Protein AF-A0A376U6Z9-F1 (afdb_monomer_lite)

Secondary structure (DSSP, 8-state):
----EEEE---TTSPEEEEE--TT--TTTTHHHHHTTTTSEEEEEPPPGGGG----

Organism: Escherichia coli (NCBI:txid562)

pLDDT: mean 82.3, std 13.62, range [43.59, 95.19]

Foldseek 3Di:
DDFDKDKDDAAPPAEEAEDEDDPPDALVPCPVVVVVVRRHIYIRTGDDPVVPCPDD

Radius of gyration: 13.15 Å; chains: 1; bounding box: 36×25×34 Å

Sequence (56 aa):
MILHAQAKHGKPGLPWLVFLHGFSGDCHEWQEVGEAFADYSRLYVDLPRSWWFGGD

InterPro domains:
  IPR029058 Alpha/Beta hydrolase fold [G3DSA:3.40.50.1820] (1-53)
  IPR029058 Alpha/Beta hydrolase fold [SSF53474] (8-52)

Structure (mmCIF, N/CA/C/O backbone):
data_AF-A0A376U6Z9-F1
#
_entry.id   AF-A0A376U6Z9-F1
#
loop_
_atom_site.group_PDB
_atom_site.id
_atom_site.type_symbol
_atom_site.label_atom_id
_atom_site.label_alt_id
_atom_site.label_comp_id
_atom_site.label_asym_id
_atom_site.label_entity_id
_atom_site.label_seq_id
_atom_site.pdbx_PDB_ins_code
_atom_site.Cartn_x
_atom_site.Cartn_y
_atom_site.Cartn_z
_atom_site.occupancy
_atom_site.B_iso_or_equiv
_atom_site.auth_seq_id
_atom_site.auth_comp_id
_atom_site.auth_asym_id
_atom_site.auth_atom_id
_atom_site.pdbx_PDB_model_num
ATOM 1 N N . MET A 1 1 ? 7.099 19.146 -1.370 1.00 59.84 1 MET A N 1
ATOM 2 C CA . MET A 1 1 ? 6.732 18.460 -2.628 1.00 59.84 1 MET A CA 1
ATOM 3 C C . MET A 1 1 ? 5.759 17.354 -2.257 1.00 59.84 1 MET A C 1
ATOM 5 O O . MET A 1 1 ? 6.058 16.631 -1.317 1.00 59.84 1 MET A O 1
ATOM 9 N N . ILE A 1 2 ? 4.593 17.282 -2.896 1.00 78.94 2 ILE A N 1
ATOM 10 C CA . ILE A 1 2 ? 3.580 16.242 -2.653 1.00 78.94 2 ILE A CA 1
ATOM 11 C C . ILE A 1 2 ? 3.402 15.436 -3.940 1.00 78.94 2 ILE A C 1
ATOM 13 O O . ILE A 1 2 ? 3.481 16.009 -5.026 1.00 78.94 2 ILE A O 1
ATOM 17 N N . LEU A 1 3 ? 3.227 14.121 -3.817 1.00 84.62 3 LEU A N 1
ATOM 18 C CA . LEU A 1 3 ? 2.946 13.250 -4.958 1.00 84.62 3 LEU A CA 1
ATOM 19 C C . LEU A 1 3 ? 1.450 13.294 -5.276 1.00 84.62 3 LEU A C 1
ATOM 21 O O . LEU A 1 3 ? 0.631 13.429 -4.364 1.00 84.62 3 LEU A O 1
ATOM 25 N N . HIS A 1 4 ? 1.099 13.198 -6.558 1.00 87.50 4 HIS A N 1
ATOM 26 C CA . HIS A 1 4 ? -0.296 13.034 -6.953 1.00 87.50 4 HIS A CA 1
ATOM 27 C C . HIS A 1 4 ? -0.760 11.641 -6.517 1.00 87.50 4 HIS A C 1
ATOM 29 O O . HIS A 1 4 ? -0.035 10.665 -6.691 1.00 87.50 4 HIS A O 1
ATOM 35 N N . ALA A 1 5 ? -1.925 11.550 -5.883 1.00 89.00 5 ALA A N 1
ATOM 36 C CA . ALA A 1 5 ? -2.445 10.285 -5.388 1.00 89.00 5 ALA A CA 1
ATOM 37 C C . ALA A 1 5 ? -3.970 10.313 -5.289 1.00 89.00 5 ALA A C 1
ATOM 39 O O . ALA A 1 5 ? -4.565 11.353 -5.000 1.00 89.00 5 ALA A O 1
ATOM 40 N N . GLN A 1 6 ? -4.594 9.150 -5.461 1.00 90.75 6 GLN A N 1
ATOM 41 C CA . GLN A 1 6 ? -6.012 8.940 -5.202 1.00 90.75 6 GLN A CA 1
ATOM 42 C C . GLN A 1 6 ? -6.196 8.282 -3.836 1.00 90.75 6 GLN A C 1
ATOM 44 O O . GLN A 1 6 ? -5.731 7.165 -3.603 1.00 90.75 6 GLN A O 1
ATOM 49 N N . ALA A 1 7 ? -6.888 8.970 -2.930 1.00 92.38 7 ALA A N 1
ATOM 50 C CA . ALA A 1 7 ? -7.227 8.448 -1.613 1.00 92.38 7 ALA A CA 1
ATOM 51 C C . ALA A 1 7 ? -8.641 7.858 -1.607 1.00 92.38 7 ALA A C 1
ATOM 53 O O . ALA A 1 7 ? -9.594 8.492 -2.062 1.00 92.38 7 ALA A O 1
ATOM 54 N N . LYS A 1 8 ? -8.789 6.666 -1.028 1.00 92.88 8 LYS A N 1
ATOM 55 C CA . LYS A 1 8 ? -10.080 6.049 -0.715 1.00 92.88 8 LYS A CA 1
ATOM 56 C C . LYS A 1 8 ? -10.146 5.730 0.767 1.00 92.88 8 LYS A C 1
ATOM 58 O O . LYS A 1 8 ? -9.308 5.004 1.296 1.00 92.88 8 LYS A O 1
ATOM 63 N N . HIS A 1 9 ? -11.156 6.263 1.440 1.00 93.25 9 HIS A N 1
ATOM 64 C CA . HIS A 1 9 ? -11.328 6.063 2.872 1.00 93.25 9 HIS A CA 1
ATOM 65 C C . HIS A 1 9 ? -11.997 4.718 3.159 1.00 93.25 9 HIS A C 1
ATOM 67 O O . HIS A 1 9 ? -13.014 4.378 2.558 1.00 93.25 9 HIS A O 1
ATOM 73 N N . GLY A 1 10 ? -11.397 3.962 4.074 1.00 92.19 10 GLY A N 1
ATOM 74 C CA . GLY A 1 10 ? -11.985 2.767 4.670 1.00 92.19 10 GLY A CA 1
ATOM 75 C C . GLY A 1 10 ? -12.510 3.058 6.074 1.00 92.19 10 GLY A C 1
ATOM 76 O O . GLY A 1 10 ? -12.830 4.197 6.422 1.00 92.19 10 GLY A O 1
ATOM 77 N N . LYS A 1 11 ? -12.572 2.024 6.912 1.00 94.00 11 LYS A N 1
ATOM 78 C CA . LYS A 1 11 ? -13.004 2.142 8.304 1.00 94.00 11 LYS A CA 1
ATOM 79 C C . LYS A 1 11 ? -11.966 2.916 9.134 1.00 94.00 11 LYS A C 1
ATOM 81 O O . LYS A 1 11 ? -10.760 2.690 8.992 1.00 94.00 11 LYS A O 1
ATOM 86 N N . PRO A 1 12 ? -12.410 3.806 10.035 1.00 89.75 12 PRO A N 1
ATOM 87 C CA . PRO A 1 12 ? -11.512 4.513 10.938 1.00 89.75 12 PRO A CA 1
ATOM 88 C C . PRO A 1 12 ? -10.821 3.536 11.900 1.00 89.75 12 PRO A C 1
ATOM 90 O O . PRO A 1 12 ? -11.423 2.566 12.357 1.00 89.75 12 PRO A O 1
ATOM 93 N N . GLY A 1 13 ? -9.552 3.804 12.218 1.00 92.81 13 GLY A N 1
ATOM 94 C CA . GLY A 1 13 ? -8.747 2.988 13.137 1.00 92.81 13 GLY A CA 1
ATOM 95 C C . GLY A 1 13 ? -7.984 1.831 12.484 1.00 92.81 13 GLY A C 1
ATOM 96 O O . GLY A 1 13 ? -7.116 1.251 13.132 1.00 92.81 13 GLY A O 1
ATOM 97 N N . LEU A 1 14 ? -8.245 1.525 11.209 1.00 91.31 14 LEU A N 1
ATOM 98 C CA . LEU A 1 14 ? -7.434 0.593 10.424 1.00 91.31 14 LEU A CA 1
ATOM 99 C C . LEU A 1 14 ? -6.277 1.318 9.712 1.00 91.31 14 LEU A C 1
ATOM 101 O O . LEU A 1 14 ? -6.398 2.506 9.392 1.00 91.31 14 LEU A O 1
ATOM 105 N N . PRO A 1 15 ? -5.140 0.633 9.474 1.00 94.31 15 PRO A N 1
ATOM 106 C CA . PRO A 1 15 ? -3.992 1.232 8.805 1.00 94.31 15 PRO A CA 1
ATOM 107 C C . PRO A 1 15 ? -4.294 1.575 7.341 1.00 94.31 15 PRO A C 1
ATOM 109 O O . PRO A 1 15 ? -5.246 1.075 6.739 1.00 94.31 15 PRO A O 1
ATOM 112 N N . TRP A 1 16 ? -3.448 2.426 6.765 1.00 95.06 16 TRP A N 1
ATOM 113 C CA . TRP A 1 16 ? -3.513 2.782 5.352 1.00 95.06 16 TRP A CA 1
ATOM 114 C C . TRP A 1 16 ? -2.688 1.816 4.505 1.00 95.06 16 TRP A C 1
ATOM 116 O O . TRP A 1 16 ? -1.545 1.508 4.842 1.00 95.06 16 TRP A O 1
ATOM 126 N N . LEU A 1 17 ? -3.252 1.387 3.381 1.00 94.00 17 LEU A N 1
ATOM 127 C CA . LEU A 1 17 ? -2.553 0.654 2.334 1.00 94.00 17 LEU A CA 1
ATOM 128 C C . LEU A 1 17 ? -2.097 1.646 1.263 1.00 94.00 17 LEU A C 1
ATOM 130 O O . LEU A 1 17 ? -2.920 2.321 0.646 1.00 94.00 17 LEU A O 1
ATOM 134 N N . VAL A 1 18 ? -0.788 1.756 1.057 1.00 93.62 18 VAL A N 1
ATOM 135 C CA . VAL A 1 18 ? -0.198 2.667 0.069 1.00 93.62 18 VAL A CA 1
ATOM 136 C C . VAL A 1 18 ? 0.308 1.845 -1.107 1.00 93.62 18 VAL A C 1
ATOM 138 O O . VAL A 1 18 ? 1.192 1.008 -0.940 1.00 93.62 18 VAL A O 1
ATOM 141 N N . PHE A 1 19 ? -0.255 2.087 -2.286 1.00 89.69 19 PHE A N 1
ATOM 142 C CA . PHE A 1 19 ? 0.076 1.382 -3.517 1.00 89.69 19 PHE A CA 1
ATOM 143 C C . PHE A 1 19 ? 0.902 2.282 -4.427 1.00 89.69 19 PHE A C 1
ATOM 145 O O . PHE A 1 19 ? 0.519 3.420 -4.709 1.00 89.69 19 PHE A O 1
ATOM 152 N N . LEU A 1 20 ? 2.029 1.745 -4.887 1.00 89.19 20 LEU A N 1
ATOM 153 C CA . LEU A 1 20 ? 2.939 2.386 -5.828 1.00 89.19 20 LEU A CA 1
ATOM 154 C C . LEU A 1 20 ? 2.934 1.569 -7.121 1.00 89.19 20 LEU A C 1
ATOM 156 O O . LEU A 1 20 ? 3.123 0.352 -7.077 1.00 89.19 20 LEU A O 1
ATOM 160 N N . HIS A 1 21 ? 2.702 2.226 -8.253 1.00 83.88 21 HIS A N 1
ATOM 161 C CA . HIS A 1 21 ? 2.723 1.569 -9.557 1.00 83.88 21 HIS A CA 1
ATOM 162 C C . HIS A 1 21 ? 4.159 1.277 -10.026 1.00 83.88 21 HIS A C 1
ATOM 164 O O . HIS A 1 21 ? 5.124 1.908 -9.582 1.00 83.88 21 HIS A O 1
ATOM 170 N N . GLY A 1 22 ? 4.301 0.314 -10.934 1.00 78.75 22 GLY A N 1
ATOM 171 C CA . GLY A 1 22 ? 5.565 -0.063 -11.559 1.00 78.75 22 GLY A CA 1
ATOM 172 C C . GLY A 1 22 ? 6.014 0.899 -12.667 1.00 78.75 22 GLY A C 1
ATOM 173 O O . GLY A 1 22 ? 5.419 1.953 -12.910 1.00 78.75 22 GLY A O 1
ATOM 174 N N . PHE A 1 23 ? 7.096 0.542 -13.366 1.00 68.88 23 PHE A N 1
ATOM 175 C CA . PHE A 1 23 ? 7.628 1.341 -14.475 1.00 68.88 23 PHE A CA 1
ATOM 176 C C . PHE A 1 23 ? 6.595 1.500 -15.599 1.00 68.88 23 PHE A C 1
ATOM 178 O O . PHE A 1 23 ? 6.003 0.523 -16.045 1.00 68.88 23 PHE A O 1
ATOM 185 N N . SER A 1 24 ? 6.405 2.739 -16.070 1.00 71.88 24 SER A N 1
ATOM 186 C CA . SER A 1 24 ? 5.383 3.119 -17.061 1.00 71.88 24 SER A CA 1
ATOM 187 C C . SER A 1 24 ? 3.918 2.895 -16.635 1.00 71.88 24 SER A C 1
ATOM 189 O O . SER A 1 24 ? 3.024 3.107 -17.457 1.00 71.88 24 SER A O 1
ATOM 191 N N . GLY A 1 25 ? 3.669 2.502 -15.384 1.00 73.88 25 GLY A N 1
ATOM 192 C CA . GLY A 1 25 ? 2.325 2.364 -14.824 1.00 73.88 25 GLY A CA 1
ATOM 193 C C . GLY A 1 25 ? 1.698 3.698 -14.411 1.00 73.88 25 GLY A C 1
ATOM 194 O O . GLY A 1 25 ? 2.301 4.766 -14.550 1.00 73.88 25 GLY A O 1
ATOM 195 N N . ASP A 1 26 ? 0.479 3.606 -13.889 1.00 74.50 26 ASP A N 1
ATOM 196 C CA . ASP A 1 26 ? -0.276 4.696 -13.275 1.00 74.50 26 ASP A CA 1
ATOM 197 C C . ASP A 1 26 ? -1.017 4.195 -12.019 1.00 74.50 26 ASP A C 1
ATOM 199 O O . ASP A 1 26 ? -0.996 3.006 -11.683 1.00 74.50 26 ASP A O 1
ATOM 203 N N . CYS A 1 27 ? -1.696 5.092 -11.307 1.00 78.12 27 CYS A N 1
ATOM 204 C CA . CYS A 1 27 ? -2.469 4.756 -10.114 1.00 78.12 27 CYS A CA 1
ATOM 205 C C . CYS A 1 27 ? -3.632 3.762 -10.323 1.00 78.12 27 CYS A C 1
ATOM 207 O O . CYS A 1 27 ? -4.255 3.393 -9.325 1.00 78.12 27 CYS A O 1
ATOM 209 N N . HIS A 1 28 ? -3.945 3.308 -11.544 1.00 78.62 28 HIS A N 1
ATOM 210 C CA . HIS A 1 28 ? -4.969 2.284 -11.784 1.00 78.62 28 HIS A CA 1
ATOM 211 C C . HIS A 1 28 ? -4.436 0.856 -11.636 1.00 78.62 28 HIS A C 1
ATOM 213 O O . HIS A 1 28 ? -5.228 -0.043 -11.356 1.00 78.62 28 HIS A O 1
ATOM 219 N N . GLU A 1 29 ? -3.120 0.644 -11.750 1.00 82.00 29 GLU A N 1
ATOM 220 C CA . GLU A 1 29 ? -2.499 -0.692 -11.772 1.00 82.00 29 GLU A CA 1
ATOM 221 C C . GLU A 1 29 ? -2.899 -1.556 -10.566 1.00 82.00 29 GLU A C 1
ATOM 223 O O . GLU A 1 29 ? -3.186 -2.743 -10.699 1.00 82.00 29 GLU A O 1
ATOM 228 N N . TRP A 1 30 ? -2.987 -0.940 -9.386 1.00 86.69 30 TRP A N 1
ATOM 229 C CA . TRP A 1 30 ? -3.311 -1.633 -8.139 1.00 86.69 30 TRP A CA 1
ATOM 230 C C . TRP A 1 30 ? -4.756 -1.456 -7.675 1.00 86.69 30 TRP A C 1
ATOM 232 O O . TRP A 1 30 ? -5.100 -1.956 -6.604 1.00 86.69 30 TRP A O 1
ATOM 242 N N . GLN A 1 31 ? -5.620 -0.771 -8.432 1.00 85.69 31 GLN A N 1
ATOM 243 C CA . GLN A 1 31 ? -6.989 -0.510 -7.974 1.00 85.69 31 GLN A CA 1
ATOM 244 C C . GLN A 1 31 ? -7.809 -1.786 -7.828 1.00 85.69 31 GLN A C 1
ATOM 246 O O . GLN A 1 31 ? -8.483 -1.942 -6.818 1.00 85.69 31 GLN A O 1
ATOM 251 N N . GLU A 1 32 ? -7.726 -2.724 -8.771 1.00 89.25 32 GLU A N 1
ATOM 252 C CA . GLU A 1 32 ? -8.493 -3.975 -8.694 1.00 89.25 32 GLU A CA 1
ATOM 253 C C . GLU A 1 32 ? -8.143 -4.781 -7.432 1.00 89.25 32 GLU A C 1
ATOM 255 O O . GLU A 1 32 ? -9.026 -5.213 -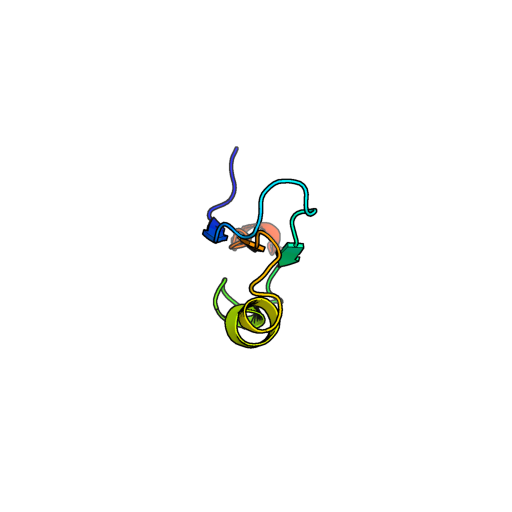6.689 1.00 89.25 32 GLU A O 1
ATOM 260 N N . VAL A 1 33 ? -6.848 -4.899 -7.128 1.00 88.94 33 VAL A N 1
ATOM 261 C CA . VAL A 1 33 ? -6.362 -5.579 -5.919 1.00 88.94 33 VAL A CA 1
ATOM 262 C C . VAL A 1 33 ? -6.699 -4.776 -4.660 1.00 88.94 33 VAL A C 1
ATOM 264 O O . VAL A 1 33 ? -7.120 -5.343 -3.655 1.00 88.94 33 VAL A O 1
ATOM 267 N N . GLY A 1 34 ? -6.535 -3.453 -4.693 1.00 87.19 34 GLY A N 1
ATOM 268 C CA . GLY A 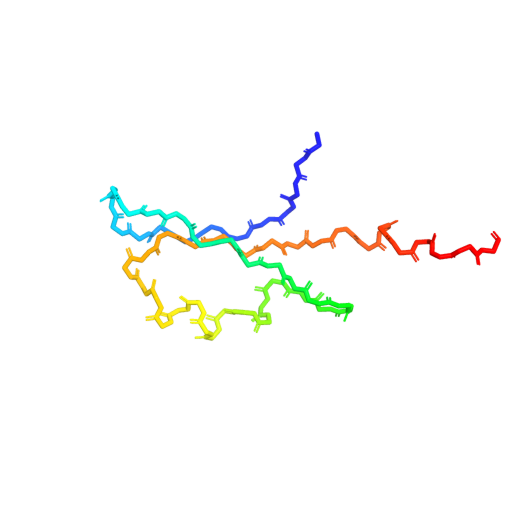1 34 ? -6.785 -2.576 -3.553 1.00 87.19 34 GLY A CA 1
ATOM 269 C C . GLY A 1 34 ? -8.267 -2.469 -3.186 1.00 87.19 34 GLY A C 1
ATOM 270 O O . GLY A 1 34 ? -8.600 -2.388 -2.003 1.00 87.19 34 GLY A O 1
ATOM 271 N N . GLU A 1 35 ? -9.183 -2.536 -4.155 1.00 89.94 35 GLU A N 1
ATOM 272 C CA . GLU A 1 35 ? -10.624 -2.550 -3.887 1.00 89.94 35 GLU A CA 1
ATOM 273 C C . GLU A 1 35 ? -11.089 -3.815 -3.162 1.00 89.94 35 GLU A C 1
ATOM 275 O O . GLU A 1 35 ? -12.058 -3.745 -2.406 1.00 89.94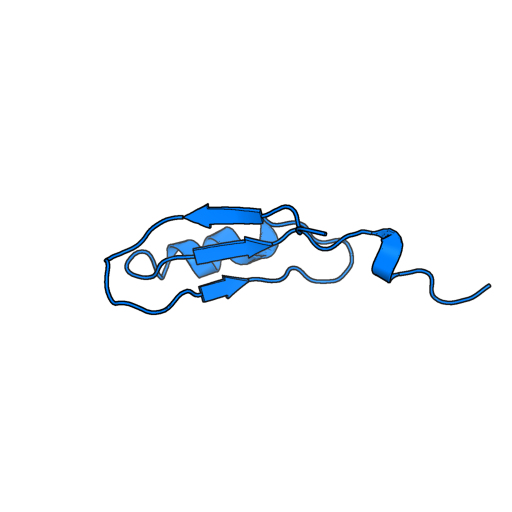 35 GLU A O 1
ATOM 280 N N . ALA A 1 36 ? -10.366 -4.934 -3.279 1.00 92.06 36 ALA A N 1
ATOM 281 C CA . ALA A 1 36 ? -10.645 -6.126 -2.477 1.00 92.06 36 ALA A CA 1
ATOM 282 C C . AL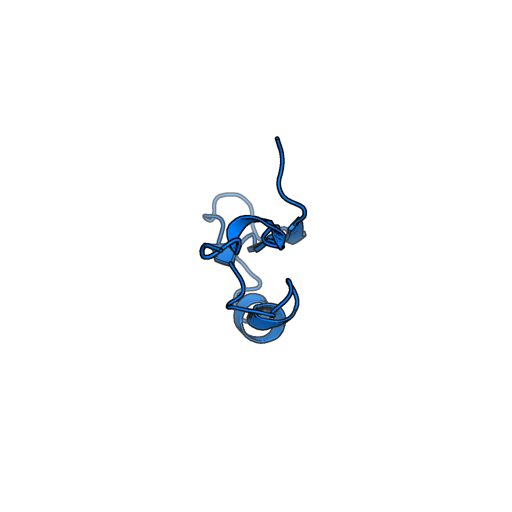A A 1 36 ? -10.454 -5.878 -0.964 1.00 92.06 36 ALA A C 1
ATOM 284 O O . ALA A 1 36 ? -11.088 -6.537 -0.140 1.00 92.06 36 ALA A O 1
ATOM 285 N N . PHE A 1 37 ? -9.644 -4.883 -0.582 1.00 90.88 37 PHE A N 1
ATOM 286 C CA . PHE A 1 37 ? -9.419 -4.462 0.806 1.00 90.88 37 PHE A CA 1
ATOM 287 C C . PHE A 1 37 ? -10.276 -3.243 1.183 1.00 90.88 37 PHE A C 1
ATOM 289 O O . PHE A 1 37 ? -9.780 -2.276 1.762 1.00 90.88 37 PHE A O 1
ATOM 296 N N . ALA A 1 38 ? -11.575 -3.281 0.866 1.00 88.94 38 ALA A N 1
ATOM 297 C CA . ALA A 1 38 ? -12.504 -2.155 1.029 1.00 88.94 38 ALA A CA 1
ATOM 298 C C . ALA A 1 38 ? -12.574 -1.564 2.453 1.00 88.94 38 ALA A C 1
ATOM 300 O O . ALA A 1 38 ? -12.830 -0.370 2.619 1.00 88.94 38 ALA A O 1
ATOM 301 N N . ASP A 1 39 ? -12.313 -2.383 3.474 1.00 93.44 39 ASP A N 1
ATOM 302 C CA . ASP A 1 39 ? -12.304 -1.965 4.878 1.00 93.44 39 ASP A CA 1
ATOM 303 C C . ASP A 1 39 ? -11.102 -1.084 5.245 1.00 93.44 39 ASP A C 1
ATOM 305 O O . ASP A 1 39 ? -11.184 -0.311 6.200 1.00 93.44 39 ASP A O 1
ATOM 309 N N . TYR A 1 40 ? -10.000 -1.167 4.501 1.00 94.69 40 TYR A N 1
ATOM 310 C CA . TYR A 1 40 ? -8.798 -0.377 4.746 1.00 94.69 40 TYR A CA 1
ATOM 311 C C . TYR A 1 40 ? -8.857 0.946 3.985 1.00 94.69 40 TYR A C 1
ATOM 313 O O . TYR A 1 40 ? -9.422 1.048 2.893 1.00 94.69 40 TYR A O 1
ATOM 321 N N . SER A 1 41 ? -8.248 1.987 4.548 1.00 94.94 41 SER 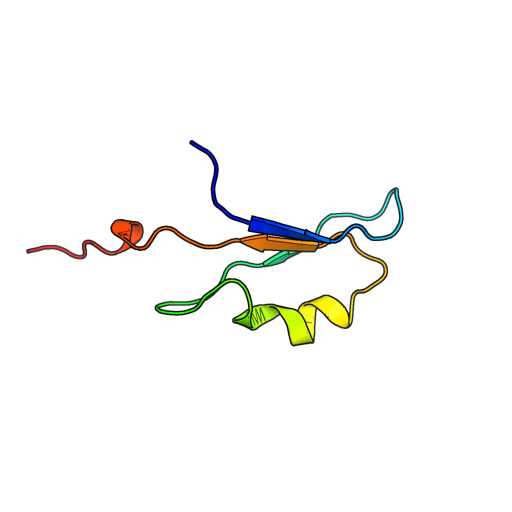A N 1
ATOM 322 C CA . SER A 1 41 ? -8.008 3.205 3.770 1.00 94.94 41 SER A CA 1
ATOM 323 C C . SER A 1 41 ? -6.878 2.942 2.780 1.00 94.94 41 SER A C 1
ATOM 325 O O . SER A 1 41 ? -5.904 2.274 3.120 1.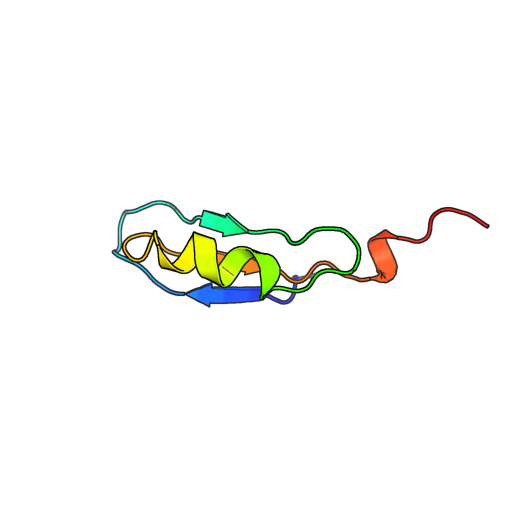00 94.94 41 SER A O 1
ATOM 327 N N . ARG A 1 42 ? -7.015 3.410 1.543 1.00 95.19 42 ARG A N 1
ATOM 328 C CA . ARG A 1 42 ? -6.110 3.093 0.434 1.00 95.19 42 ARG A CA 1
ATOM 329 C C . ARG A 1 42 ? -5.637 4.373 -0.231 1.00 95.19 42 ARG A C 1
ATOM 331 O O . ARG A 1 42 ? -6.409 5.319 -0.377 1.00 95.19 42 ARG A O 1
ATOM 338 N N . LEU A 1 43 ? -4.372 4.399 -0.622 1.00 93.88 43 LEU A N 1
ATOM 339 C CA . LEU A 1 43 ? -3.754 5.518 -1.317 1.00 93.88 43 LEU A CA 1
ATOM 340 C C . LEU A 1 43 ? -3.020 4.990 -2.550 1.00 93.88 43 LEU A C 1
ATOM 342 O O . LEU A 1 43 ? -2.017 4.297 -2.411 1.00 93.88 43 LEU A O 1
ATOM 346 N N . TYR A 1 44 ? -3.519 5.313 -3.740 1.00 91.88 44 TYR A N 1
ATOM 347 C CA . TYR A 1 44 ? -2.901 4.941 -5.012 1.00 91.88 44 TYR A CA 1
ATOM 348 C C . TYR A 1 44 ? -2.068 6.116 -5.512 1.00 91.88 44 TYR A C 1
ATOM 350 O O . TYR A 1 44 ? -2.625 7.160 -5.846 1.00 91.88 44 TYR A O 1
ATOM 358 N N . VAL A 1 45 ? -0.746 5.980 -5.499 1.00 89.69 45 VAL A N 1
ATOM 359 C CA . VAL A 1 45 ? 0.179 7.093 -5.740 1.00 89.69 45 VAL A CA 1
ATOM 360 C C . VAL A 1 45 ? 0.701 7.052 -7.169 1.00 89.69 45 VAL A C 1
ATOM 362 O O . VAL A 1 45 ? 1.214 6.025 -7.610 1.00 89.69 45 VAL A O 1
ATOM 365 N N . ASP A 1 46 ? 0.636 8.190 -7.855 1.00 84.94 46 ASP A N 1
ATOM 366 C CA . ASP A 1 46 ? 1.313 8.409 -9.128 1.00 84.94 46 ASP A CA 1
ATOM 367 C C . ASP A 1 46 ? 2.756 8.859 -8.875 1.00 84.94 46 ASP A C 1
ATOM 369 O O . ASP A 1 46 ? 3.030 9.899 -8.260 1.00 84.94 46 ASP A O 1
ATOM 373 N N . LEU A 1 47 ? 3.703 8.061 -9.358 1.00 82.50 47 LEU A N 1
ATOM 374 C CA . LEU A 1 47 ? 5.123 8.354 -9.273 1.00 82.50 47 LEU A CA 1
ATOM 375 C C . LEU A 1 47 ? 5.528 9.341 -10.385 1.00 82.50 47 LEU A C 1
ATOM 377 O O . LEU A 1 47 ? 5.153 9.166 -11.547 1.00 82.50 47 LEU A O 1
ATOM 381 N N . PRO A 1 48 ? 6.330 10.379 -10.082 1.00 75.19 48 PRO A N 1
ATOM 382 C CA . PRO A 1 48 ? 6.795 11.319 -11.093 1.00 75.19 48 PRO A CA 1
ATOM 383 C C . PRO A 1 48 ? 7.623 10.614 -12.170 1.00 75.19 48 PRO A C 1
ATOM 385 O O . PRO A 1 48 ? 8.565 9.881 -11.867 1.00 75.19 48 PRO A O 1
ATOM 388 N N . ARG A 1 49 ? 7.347 10.911 -13.445 1.00 65.12 49 ARG A N 1
ATOM 389 C CA . ARG A 1 49 ? 8.146 10.381 -14.563 1.00 65.12 49 ARG A CA 1
ATOM 390 C C . ARG A 1 49 ? 9.633 10.753 -14.481 1.00 65.12 49 ARG A C 1
ATOM 392 O O . ARG A 1 49 ? 10.458 10.025 -15.014 1.00 65.12 49 ARG A O 1
ATOM 399 N N . SER A 1 50 ? 9.990 11.844 -13.795 1.00 55.81 50 SER A N 1
ATOM 400 C CA . SER A 1 50 ? 11.377 12.322 -13.687 1.00 55.81 50 SER A CA 1
ATOM 401 C C . SER A 1 50 ? 12.270 11.525 -12.732 1.00 55.81 50 SER A C 1
ATOM 403 O O . SER A 1 50 ? 13.468 11.784 -12.704 1.00 55.81 50 SER A O 1
ATOM 405 N N . TRP A 1 51 ? 11.748 10.555 -11.969 1.00 51.56 51 TRP A N 1
ATOM 406 C CA . TRP A 1 51 ? 12.593 9.628 -11.191 1.00 51.56 51 TRP A CA 1
ATOM 407 C C . TRP A 1 51 ? 13.393 8.656 -12.078 1.00 51.56 51 TRP A C 1
ATOM 409 O O . TRP A 1 51 ? 14.135 7.825 -11.566 1.00 51.56 51 TRP A O 1
ATOM 419 N N . TRP A 1 52 ? 13.251 8.781 -13.402 1.00 52.50 52 TRP A N 1
ATOM 420 C CA . TRP A 1 52 ? 13.775 7.869 -14.413 1.00 52.50 52 TRP A CA 1
ATOM 421 C C . TRP A 1 52 ? 14.726 8.518 -15.424 1.00 52.50 52 TRP A C 1
ATOM 423 O O . TRP A 1 52 ? 14.906 7.968 -16.507 1.00 52.50 52 TRP A O 1
ATOM 433 N N . PHE A 1 53 ? 15.397 9.628 -15.098 1.00 52.38 53 PHE A N 1
ATOM 434 C CA . PHE A 1 53 ? 16.642 9.939 -15.812 1.00 52.38 53 PHE A CA 1
ATOM 435 C C . PHE A 1 53 ? 17.741 8.986 -15.319 1.00 52.38 53 PHE A C 1
ATOM 437 O O . PHE A 1 53 ? 18.599 9.341 -14.514 1.00 52.38 53 PHE A O 1
ATOM 444 N N . GLY A 1 54 ? 17.664 7.734 -15.783 1.00 57.66 54 GLY A N 1
ATOM 445 C CA . GLY A 1 54 ? 18.863 6.948 -16.037 1.00 57.66 54 GLY A CA 1
ATOM 446 C C . GLY A 1 54 ? 19.726 7.736 -17.021 1.00 57.66 54 GLY A C 1
ATOM 447 O O . GLY A 1 54 ? 19.191 8.362 -17.934 1.00 57.66 54 GLY A O 1
ATOM 448 N N . GLY A 1 55 ? 21.021 7.791 -16.730 1.00 58.38 55 GLY A N 1
ATOM 449 C CA . GLY A 1 55 ? 21.955 8.720 -17.349 1.00 58.38 55 GLY A CA 1
ATOM 450 C C . GLY A 1 55 ? 22.027 8.631 -18.869 1.00 58.38 55 GLY A C 1
ATOM 451 O O . GLY A 1 55 ? 22.103 7.539 -19.425 1.00 58.38 55 GLY A O 1
ATOM 452 N N . ASP A 1 56 ? 22.095 9.815 -19.466 1.00 43.59 56 ASP A N 1
ATOM 453 C CA . ASP A 1 56 ? 23.033 10.168 -20.529 1.00 43.59 56 ASP A CA 1
ATOM 454 C C . ASP A 1 56 ? 23.758 11.451 -20.086 1.00 43.59 56 ASP A C 1
ATOM 456 O O . ASP A 1 56 ? 23.067 12.376 -19.588 1.00 43.59 56 ASP A O 1
#